Protein AF-A0A934BDS3-F1 (afdb_monomer)

Foldseek 3Di:
DCVVVVVVLLVVLCVVVVLPPLQQQNPLVVQCVVQVDPDPVSSVVSSQVDGWRPDPDTDRDDPVSVVVSVVVSVVSSCVVPVD

Radius of gyration: 14.25 Å; Cα contacts (8 Å, |Δi|>4): 69; chains: 1; bounding box: 33×33×34 Å

Mean predicted aligned error: 4.18 Å

pLDDT: mean 92.11, std 10.65, range [45.19, 98.38]

Structure (mmCIF, N/CA/C/O backbone):
data_AF-A0A934BDS3-F1
#
_entry.id   AF-A0A934BDS3-F1
#
loop_
_atom_site.group_PDB
_atom_site.id
_atom_site.type_symbol
_atom_site.label_atom_id
_atom_site.label_alt_id
_atom_site.label_comp_id
_atom_site.label_asym_id
_atom_site.label_entity_id
_atom_site.label_seq_id
_atom_site.pdbx_PDB_ins_code
_atom_site.Cartn_x
_atom_site.Cartn_y
_atom_site.Cartn_z
_atom_site.occupancy
_atom_site.B_iso_or_equiv
_atom_site.auth_seq_id
_atom_site.auth_comp_id
_atom_site.auth_asym_id
_atom_site.auth_atom_id
_atom_site.pdbx_PDB_model_num
ATOM 1 N N . MET A 1 1 ? 5.274 16.598 -21.482 1.00 45.19 1 MET A N 1
ATOM 2 C CA . MET A 1 1 ? 4.278 15.976 -20.576 1.00 45.19 1 MET A CA 1
ATOM 3 C C . MET A 1 1 ? 4.896 14.705 -19.996 1.00 45.19 1 MET A C 1
ATOM 5 O O . MET A 1 1 ? 4.751 13.633 -20.562 1.00 45.19 1 MET A O 1
ATOM 9 N N . GLU A 1 2 ? 5.668 14.843 -18.920 1.00 60.00 2 GLU A N 1
ATOM 10 C CA . GLU A 1 2 ? 6.460 13.754 -18.309 1.00 60.00 2 GLU A CA 1
ATOM 11 C C . GLU A 1 2 ? 5.644 12.903 -17.315 1.00 60.00 2 GLU A C 1
ATOM 13 O O . GLU A 1 2 ? 5.889 11.710 -17.149 1.00 60.00 2 GLU A O 1
ATOM 18 N N . PHE A 1 3 ? 4.624 13.501 -16.686 1.00 54.09 3 PHE A N 1
ATOM 19 C CA . PHE A 1 3 ? 3.844 12.878 -15.610 1.00 54.09 3 PHE A CA 1
ATOM 20 C C . PHE A 1 3 ? 3.123 11.594 -16.055 1.00 54.09 3 PHE A C 1
ATOM 22 O O . PHE A 1 3 ? 3.211 10.560 -15.397 1.00 54.09 3 PHE A O 1
ATOM 29 N N . GLY A 1 4 ? 2.498 11.624 -17.235 1.00 72.19 4 GLY A N 1
ATOM 30 C CA . GLY A 1 4 ? 1.764 10.477 -17.769 1.00 72.19 4 GLY A CA 1
ATOM 31 C C . GLY A 1 4 ? 2.645 9.285 -18.156 1.00 72.19 4 GLY A C 1
ATOM 32 O O . GLY A 1 4 ? 2.128 8.180 -18.258 1.00 72.19 4 GLY A O 1
ATOM 33 N N . LYS A 1 5 ? 3.957 9.468 -18.371 1.00 81.19 5 LYS A N 1
ATOM 34 C CA . LYS A 1 5 ? 4.875 8.345 -18.630 1.00 81.19 5 LYS A CA 1
ATOM 35 C C . LYS A 1 5 ? 5.245 7.629 -17.331 1.00 81.19 5 LYS A C 1
ATOM 37 O O . LYS A 1 5 ? 5.119 6.412 -17.264 1.00 81.19 5 LYS A O 1
ATOM 42 N N . LYS A 1 6 ? 5.618 8.380 -16.288 1.00 84.56 6 LYS A N 1
ATOM 43 C CA . LYS A 1 6 ? 6.028 7.820 -14.988 1.00 84.56 6 LYS A CA 1
ATOM 44 C C . LYS A 1 6 ? 4.895 7.057 -14.303 1.00 84.56 6 LYS A C 1
ATOM 46 O O . LYS A 1 6 ? 5.100 5.932 -13.860 1.00 84.56 6 LYS A O 1
ATOM 51 N N . GLU A 1 7 ? 3.687 7.623 -14.289 1.00 88.88 7 GLU A N 1
ATOM 52 C CA . GLU A 1 7 ? 2.509 6.943 -13.737 1.00 88.88 7 GLU A CA 1
ATOM 53 C C . GLU A 1 7 ? 2.185 5.653 -14.507 1.00 88.88 7 GLU A C 1
ATOM 55 O O . GLU A 1 7 ? 1.901 4.623 -13.900 1.00 88.88 7 GLU A O 1
ATOM 60 N N . LYS A 1 8 ? 2.288 5.671 -15.844 1.00 88.62 8 LYS A N 1
ATOM 61 C CA . LYS A 1 8 ? 2.079 4.472 -16.669 1.00 88.62 8 LYS A CA 1
ATOM 62 C C . LYS A 1 8 ? 3.085 3.373 -16.354 1.00 88.62 8 LYS A C 1
ATOM 64 O O . LYS A 1 8 ? 2.669 2.230 -16.200 1.00 88.62 8 LYS A O 1
ATOM 69 N N . VAL A 1 9 ? 4.372 3.703 -16.235 1.00 89.56 9 VAL A N 1
ATOM 70 C CA . VAL A 1 9 ? 5.424 2.730 -15.895 1.00 89.56 9 VAL A CA 1
ATOM 71 C C . VAL A 1 9 ? 5.193 2.149 -14.500 1.00 89.56 9 VAL A C 1
ATOM 73 O O . VAL A 1 9 ? 5.212 0.931 -14.335 1.00 89.56 9 VAL A O 1
ATOM 76 N N . LEU A 1 10 ? 4.875 2.998 -13.518 1.00 90.62 10 LEU A N 1
ATOM 77 C CA . LEU A 1 10 ? 4.559 2.574 -12.154 1.00 90.62 10 LEU A CA 1
ATOM 78 C C . LEU A 1 10 ? 3.353 1.624 -12.122 1.00 90.62 10 LEU A C 1
ATOM 80 O O . LEU A 1 10 ? 3.421 0.531 -11.560 1.00 90.62 10 LEU A O 1
ATOM 84 N N . ASN A 1 11 ? 2.253 2.024 -12.764 1.00 91.31 11 ASN A N 1
ATOM 85 C CA . ASN A 1 11 ? 1.028 1.234 -12.828 1.00 91.31 11 ASN A CA 1
ATOM 86 C C . ASN A 1 11 ? 1.244 -0.086 -13.566 1.00 91.31 11 ASN A C 1
ATOM 88 O O . ASN A 1 11 ? 0.721 -1.113 -13.133 1.00 91.31 11 ASN A O 1
ATOM 92 N N . TYR A 1 12 ? 2.014 -0.069 -14.654 1.00 91.62 12 TYR A N 1
ATOM 93 C CA . TYR A 1 12 ? 2.376 -1.264 -15.403 1.00 91.62 12 TYR A CA 1
ATOM 94 C C . TYR A 1 12 ? 3.198 -2.230 -14.544 1.00 91.62 12 TYR A C 1
ATOM 96 O O . TYR A 1 12 ? 2.817 -3.390 -14.411 1.00 91.62 12 TYR A O 1
ATOM 104 N N . ALA A 1 13 ? 4.269 -1.765 -13.895 1.00 92.69 13 ALA A N 1
ATOM 105 C CA . ALA A 1 13 ? 5.113 -2.606 -13.049 1.00 92.69 13 ALA A CA 1
ATOM 106 C C . ALA A 1 13 ? 4.326 -3.198 -11.862 1.00 92.69 13 ALA A C 1
ATOM 108 O O . ALA A 1 13 ? 4.356 -4.409 -11.632 1.00 92.69 13 ALA A O 1
ATOM 109 N N . CYS A 1 14 ? 3.534 -2.387 -11.156 1.00 93.19 14 CYS A N 1
ATOM 110 C CA . CYS A 1 14 ? 2.675 -2.860 -10.066 1.00 93.19 14 CYS A CA 1
ATOM 111 C C . CYS A 1 14 ? 1.704 -3.964 -10.509 1.00 93.19 14 CYS A C 1
ATOM 113 O O . CYS A 1 14 ? 1.513 -4.946 -9.783 1.00 93.19 14 CYS A O 1
ATOM 115 N N . GLN A 1 15 ? 1.093 -3.810 -11.688 1.00 92.69 15 GLN A N 1
ATOM 116 C CA . GLN A 1 15 ? 0.148 -4.782 -12.235 1.00 92.69 15 GLN A CA 1
ATOM 117 C C . GLN A 1 15 ? 0.849 -6.056 -12.699 1.00 92.69 15 GLN A C 1
ATOM 119 O O . GLN A 1 15 ? 0.450 -7.138 -12.276 1.00 92.69 15 GLN A O 1
ATOM 124 N N . THR A 1 16 ? 1.913 -5.936 -13.492 1.00 93.81 16 THR A N 1
ATOM 125 C CA . THR A 1 16 ? 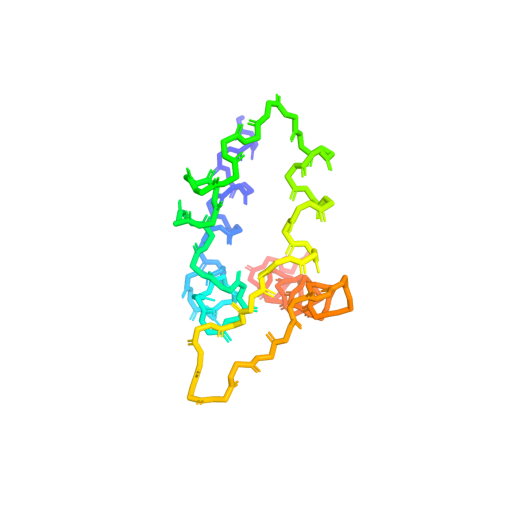2.681 -7.063 -14.041 1.00 93.81 16 THR A CA 1
ATOM 126 C C . THR A 1 16 ? 3.280 -7.934 -12.938 1.00 93.81 16 THR A C 1
ATOM 128 O O . THR A 1 16 ? 3.175 -9.158 -12.980 1.00 93.81 16 THR A O 1
ATOM 131 N N . TYR A 1 17 ? 3.855 -7.314 -11.905 1.00 94.00 17 TYR A N 1
ATOM 132 C CA . TYR A 1 17 ? 4.529 -8.025 -10.813 1.00 94.00 17 TYR A CA 1
ATOM 133 C C . TYR A 1 17 ? 3.654 -8.223 -9.573 1.00 94.00 17 TYR A C 1
ATOM 135 O O . TYR A 1 17 ? 4.111 -8.766 -8.565 1.00 94.00 17 TYR A O 1
ATOM 143 N N . HIS A 1 18 ? 2.378 -7.832 -9.640 1.00 94.75 18 HIS A N 1
ATOM 144 C CA . HIS A 1 18 ? 1.391 -8.056 -8.585 1.00 94.75 18 HIS A CA 1
ATOM 145 C C . HIS A 1 18 ? 1.776 -7.475 -7.210 1.00 94.75 18 HIS A C 1
ATOM 147 O O . HIS A 1 18 ? 1.397 -8.033 -6.174 1.00 94.75 18 HIS A O 1
ATOM 153 N N . LEU A 1 19 ? 2.511 -6.362 -7.192 1.00 95.00 19 LEU A N 1
ATOM 154 C CA . LEU A 1 19 ? 3.098 -5.794 -5.972 1.00 95.00 19 LEU A CA 1
ATOM 155 C C . LEU A 1 19 ? 2.083 -5.020 -5.114 1.00 95.00 19 LEU A C 1
ATOM 157 O O . LEU A 1 19 ? 2.258 -4.929 -3.906 1.00 95.00 19 LEU A O 1
ATOM 161 N N . SER A 1 20 ? 0.978 -4.557 -5.704 1.00 94.75 20 SER A N 1
ATOM 162 C CA . SER A 1 20 ? -0.108 -3.840 -5.013 1.00 94.75 20 SER A CA 1
ATOM 163 C C . SER A 1 20 ? -1.364 -4.690 -4.766 1.00 94.75 20 SER A C 1
ATOM 165 O O . SER A 1 20 ? -2.440 -4.163 -4.488 1.00 94.75 20 SER A O 1
ATOM 167 N N . ARG A 1 21 ? -1.279 -6.022 -4.899 1.00 95.88 21 ARG A N 1
ATOM 168 C CA . ARG A 1 21 ? -2.442 -6.905 -4.687 1.00 95.88 21 ARG A CA 1
ATOM 169 C C . ARG A 1 21 ? -2.875 -6.919 -3.210 1.00 95.88 21 ARG A C 1
ATOM 171 O O . ARG A 1 21 ? -2.016 -6.804 -2.339 1.00 95.88 21 ARG A O 1
ATOM 178 N N . PRO A 1 22 ? -4.150 -7.222 -2.902 1.00 96.88 22 PRO A N 1
ATOM 179 C CA . PRO A 1 22 ? -4.624 -7.322 -1.517 1.00 96.88 22 PRO A CA 1
ATOM 180 C C . PRO A 1 22 ? -3.839 -8.298 -0.629 1.00 96.88 22 PRO A C 1
ATOM 182 O O . PRO A 1 22 ? -3.577 -8.023 0.538 1.00 96.88 22 PRO A O 1
ATOM 185 N N . LYS A 1 23 ? -3.325 -9.389 -1.202 1.00 96.44 23 LYS A N 1
ATOM 186 C CA . LYS A 1 23 ? -2.405 -10.312 -0.513 1.00 96.44 23 LYS A CA 1
ATOM 187 C C . LYS A 1 23 ? -1.066 -9.691 -0.067 1.00 96.44 23 LYS A C 1
ATOM 189 O O . LYS A 1 23 ? -0.295 -10.355 0.616 1.00 96.44 23 LYS A O 1
ATOM 194 N N . LYS A 1 24 ? -0.745 -8.475 -0.523 1.00 96.19 24 LYS A N 1
ATOM 195 C CA . LYS A 1 24 ? 0.474 -7.714 -0.205 1.00 96.19 24 LYS A CA 1
ATOM 196 C C . LYS A 1 24 ? 0.184 -6.474 0.636 1.00 96.19 24 LYS A C 1
ATOM 198 O O . LYS A 1 24 ? 0.915 -6.223 1.581 1.00 96.19 24 LYS A O 1
ATOM 203 N N . VAL A 1 25 ? -0.875 -5.737 0.304 1.00 96.94 25 VAL A N 1
ATOM 204 C CA . VAL A 1 25 ? -1.194 -4.425 0.904 1.00 96.94 25 VAL A CA 1
ATOM 205 C C . VAL A 1 25 ? -2.588 -4.370 1.548 1.00 96.94 25 VAL A C 1
ATOM 207 O O . VAL A 1 25 ? -3.114 -3.309 1.850 1.00 96.94 25 VAL A O 1
ATOM 210 N N . GLY A 1 26 ? -3.248 -5.512 1.721 1.00 97.00 26 GLY A N 1
ATOM 211 C CA . GLY A 1 26 ? -4.644 -5.551 2.152 1.00 97.00 26 GLY A CA 1
ATOM 212 C C . GLY A 1 26 ? -5.610 -4.979 1.110 1.00 97.00 26 GLY A C 1
ATOM 213 O O . GLY A 1 26 ? -5.231 -4.467 0.052 1.00 97.00 26 GLY A O 1
ATOM 214 N N . ALA A 1 27 ? -6.905 -5.083 1.387 1.00 97.19 27 ALA A N 1
ATOM 215 C CA . ALA A 1 27 ? -7.947 -4.549 0.516 1.00 97.19 27 ALA A CA 1
ATOM 216 C C . ALA A 1 27 ? -8.058 -3.017 0.664 1.00 97.19 27 ALA A C 1
ATOM 218 O O . ALA A 1 27 ? -9.037 -2.514 1.209 1.00 97.19 27 ALA A O 1
ATOM 219 N N . VAL A 1 28 ? -7.056 -2.269 0.179 1.00 96.38 28 VAL A N 1
ATOM 220 C CA . VAL A 1 28 ? -6.899 -0.811 0.384 1.00 96.38 28 VAL A CA 1
ATOM 221 C C . VAL A 1 28 ? -8.181 -0.022 0.105 1.00 96.38 28 VAL A C 1
ATOM 223 O O . VAL A 1 28 ? -8.557 0.824 0.905 1.00 96.38 28 VAL A O 1
ATOM 226 N N . MET A 1 29 ? -8.905 -0.325 -0.978 1.00 95.62 29 MET A N 1
ATOM 227 C CA . MET A 1 29 ? -10.173 0.353 -1.290 1.00 95.62 29 MET A CA 1
ATOM 228 C C . MET A 1 29 ? -11.240 0.165 -0.204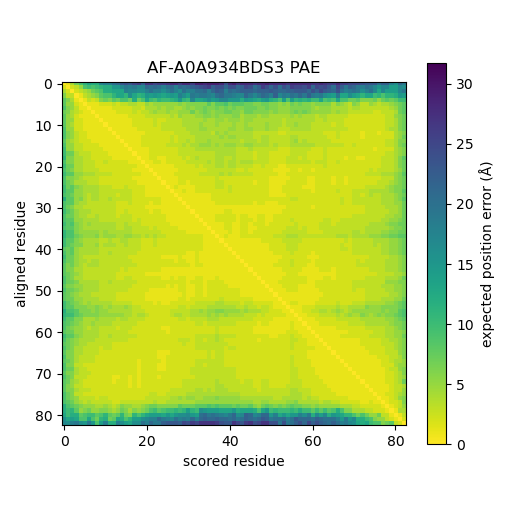 1.00 95.62 29 MET A C 1
ATOM 230 O O . MET A 1 29 ? -11.975 1.102 0.101 1.00 95.62 29 MET A O 1
ATOM 234 N N . THR A 1 30 ? -11.342 -1.032 0.373 1.00 97.62 30 THR A N 1
ATOM 235 C CA . THR A 1 30 ? -12.264 -1.320 1.479 1.00 97.62 30 THR A CA 1
ATOM 236 C C . THR A 1 30 ? -11.797 -0.625 2.752 1.00 97.62 30 THR A C 1
ATOM 238 O O . THR A 1 30 ? -12.579 0.071 3.386 1.00 97.62 30 THR A O 1
ATOM 241 N N . LEU A 1 31 ? -10.501 -0.707 3.054 1.00 97.81 31 LEU A N 1
ATOM 242 C CA . LEU A 1 31 ? -9.894 -0.085 4.230 1.00 97.81 31 LEU A CA 1
ATOM 243 C C . LEU A 1 31 ? -10.041 1.449 4.232 1.00 97.81 31 LEU A C 1
ATOM 245 O O . LEU A 1 31 ? -10.367 2.039 5.256 1.00 97.81 31 LEU A O 1
ATOM 249 N N . ILE A 1 32 ? -9.870 2.113 3.082 1.00 97.81 32 ILE A N 1
ATOM 250 C CA . ILE A 1 32 ? -10.108 3.562 2.950 1.00 97.81 32 ILE A CA 1
ATOM 251 C C . ILE A 1 32 ? -11.582 3.889 3.207 1.00 97.81 32 ILE A C 1
ATOM 253 O O . ILE A 1 32 ? -11.885 4.882 3.865 1.00 97.81 32 ILE A O 1
ATOM 257 N N . ARG A 1 33 ? -12.508 3.057 2.711 1.00 97.94 33 ARG A N 1
ATOM 258 C CA . ARG A 1 33 ? -13.947 3.248 2.947 1.00 97.94 33 ARG A CA 1
ATOM 259 C C . ARG A 1 33 ? -14.330 3.050 4.411 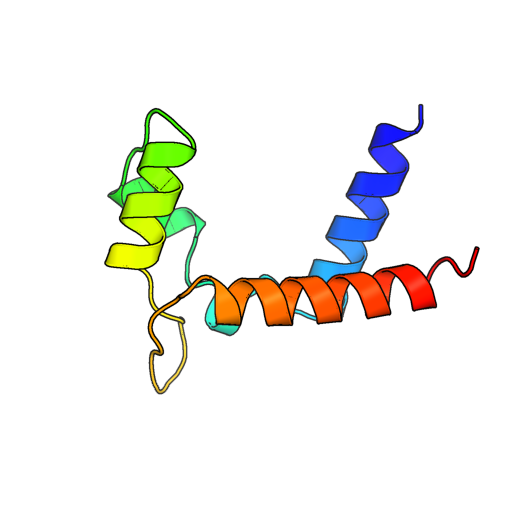1.00 97.94 33 ARG A C 1
ATOM 261 O O . ARG A 1 33 ? -15.241 3.731 4.863 1.00 97.94 33 ARG A O 1
ATOM 268 N N . GLU A 1 34 ? -13.657 2.158 5.127 1.00 97.69 34 GLU A N 1
ATOM 269 C CA . GLU A 1 34 ? -13.843 1.964 6.569 1.00 97.69 34 GLU A CA 1
ATOM 270 C C . GLU A 1 34 ? -13.275 3.135 7.377 1.00 97.69 34 GLU A C 1
ATOM 272 O O . GLU A 1 34 ? -13.911 3.605 8.316 1.00 97.69 34 GLU A O 1
ATOM 277 N N . CYS A 1 35 ? -12.098 3.633 6.993 1.00 97.75 35 CYS A N 1
ATOM 278 C CA . CYS A 1 35 ? -11.428 4.728 7.686 1.00 97.75 35 CYS A CA 1
ATOM 279 C C . CYS A 1 35 ? -12.068 6.103 7.415 1.00 97.75 35 CYS A C 1
ATOM 281 O O . CYS A 1 35 ? -12.048 6.951 8.301 1.00 97.75 35 CYS A O 1
ATOM 283 N N . GLN A 1 36 ? -12.596 6.346 6.206 1.00 98.00 36 GLN A N 1
ATOM 284 C CA . GLN A 1 36 ? -13.034 7.674 5.731 1.00 98.00 36 GLN A CA 1
ATOM 285 C C . GLN A 1 36 ? -12.026 8.803 6.065 1.00 98.00 36 GLN A C 1
ATOM 287 O O . GLN A 1 36 ? -12.420 9.831 6.625 1.00 98.00 36 GLN A O 1
ATOM 292 N N . PRO A 1 37 ? -10.722 8.628 5.762 1.00 97.88 37 PRO A N 1
ATOM 293 C CA . PRO A 1 37 ? -9.692 9.557 6.208 1.00 97.88 37 PRO A CA 1
ATOM 294 C C . PRO A 1 37 ? -9.846 10.914 5.518 1.00 97.88 37 PRO A C 1
ATOM 296 O O . PRO A 1 37 ? -10.116 10.995 4.318 1.00 97.88 37 PRO A O 1
ATOM 299 N N . LYS A 1 38 ? -9.609 11.996 6.260 1.00 97.81 38 LYS A N 1
ATOM 300 C CA . LYS A 1 38 ? -9.601 13.369 5.732 1.00 97.81 38 LYS A CA 1
ATOM 301 C C . LYS A 1 38 ? -8.213 13.816 5.294 1.00 97.81 38 LYS A C 1
ATOM 303 O O . LYS A 1 38 ? -8.085 14.786 4.551 1.00 97.81 38 LYS A O 1
ATOM 308 N N . THR A 1 39 ? -7.174 13.133 5.769 1.00 98.19 39 THR A N 1
ATOM 309 C CA . THR A 1 39 ? -5.773 13.440 5.464 1.00 98.19 39 THR A CA 1
ATOM 310 C C . THR A 1 39 ? -4.974 12.168 5.208 1.00 98.19 39 THR A C 1
ATOM 312 O O . THR A 1 39 ? -5.350 11.080 5.650 1.00 98.19 39 THR A O 1
ATOM 315 N N . ILE A 1 40 ? -3.840 12.306 4.517 1.00 96.94 40 ILE A N 1
ATOM 316 C CA . ILE A 1 40 ? -2.926 11.182 4.300 1.00 96.94 40 ILE A CA 1
ATOM 317 C C . ILE A 1 40 ? -2.332 10.679 5.621 1.00 96.94 40 ILE A C 1
ATOM 319 O O . ILE A 1 40 ? -2.211 9.477 5.807 1.00 96.94 40 ILE A O 1
ATOM 323 N N . GLN A 1 41 ? -2.049 11.572 6.570 1.00 97.94 41 GLN A N 1
ATOM 324 C CA . GLN A 1 41 ? -1.485 11.217 7.872 1.00 97.94 41 GLN A CA 1
ATOM 325 C C . GLN A 1 41 ? -2.467 10.387 8.707 1.00 97.94 41 GLN A C 1
ATOM 327 O O . GLN A 1 41 ? -2.077 9.408 9.340 1.00 97.94 41 GLN A O 1
ATOM 332 N N . GLU A 1 42 ? -3.751 10.760 8.688 1.00 98.19 42 GLU A N 1
ATOM 333 C CA . GLU A 1 42 ? -4.819 9.983 9.324 1.00 98.19 42 GLU A CA 1
ATOM 334 C C . GLU A 1 42 ? -4.921 8.590 8.698 1.00 98.19 42 GLU A C 1
ATOM 336 O O . GLU A 1 42 ? -4.963 7.588 9.415 1.00 98.19 42 GLU A O 1
ATOM 341 N N . TRP A 1 43 ? -4.890 8.527 7.364 1.00 98.06 43 TRP A N 1
ATOM 342 C CA . TRP A 1 43 ? -4.885 7.264 6.638 1.00 98.06 43 TRP A CA 1
ATOM 343 C C . TRP A 1 43 ? -3.688 6.389 7.017 1.00 98.06 43 T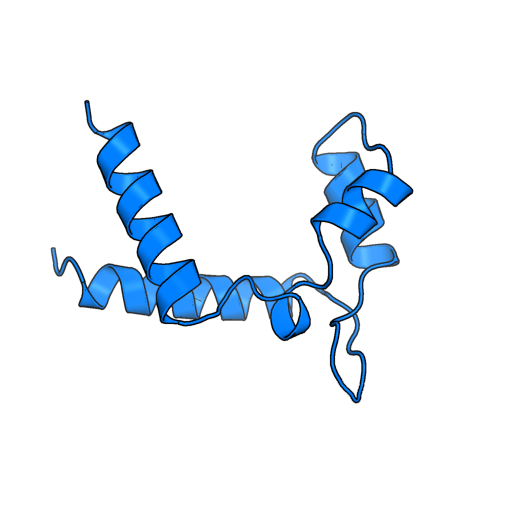RP A C 1
ATOM 345 O O . TRP A 1 43 ? -3.884 5.228 7.351 1.00 98.06 43 TRP A O 1
ATOM 355 N N . GLU A 1 44 ? -2.465 6.921 7.014 1.00 97.50 44 GLU A N 1
ATOM 356 C CA . GLU A 1 44 ? -1.251 6.164 7.338 1.00 97.50 44 GLU A CA 1
ATOM 357 C C . GLU A 1 44 ? -1.309 5.580 8.752 1.00 97.50 44 GLU A C 1
ATOM 359 O O . GLU A 1 44 ? -1.099 4.379 8.944 1.00 97.50 44 GLU A O 1
ATOM 364 N N . GLN A 1 45 ? -1.653 6.405 9.745 1.00 97.62 45 GLN A N 1
ATOM 365 C CA . GLN A 1 45 ? -1.771 5.963 11.135 1.00 97.62 45 GLN A CA 1
ATOM 366 C C . GLN A 1 45 ? -2.838 4.877 11.293 1.00 97.62 45 GLN A C 1
ATOM 368 O O . GLN A 1 45 ? -2.604 3.862 11.956 1.00 97.62 45 GLN A O 1
ATOM 373 N N . TRP A 1 46 ? -4.007 5.064 10.676 1.00 98.25 46 TRP A N 1
ATOM 374 C CA . TRP A 1 46 ? -5.090 4.090 10.740 1.00 98.25 46 TRP A CA 1
ATOM 375 C C . TRP A 1 46 ? -4.738 2.799 9.994 1.00 98.25 46 TRP A C 1
ATOM 377 O O . TRP A 1 46 ? -4.969 1.705 10.511 1.00 98.25 46 T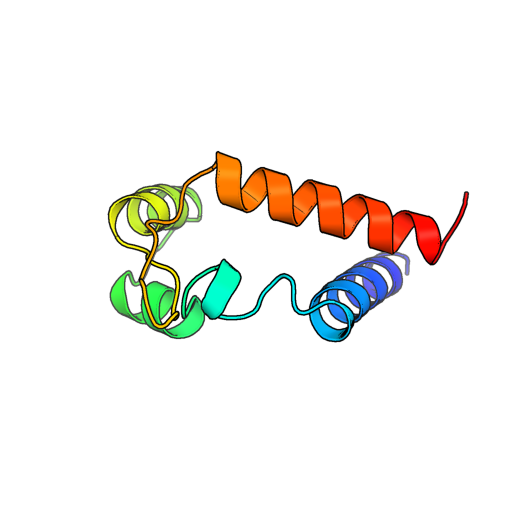RP A O 1
ATOM 387 N N . TYR A 1 47 ? -4.137 2.904 8.813 1.00 98.38 47 TYR A N 1
ATOM 388 C CA . TYR A 1 47 ? -3.764 1.774 7.973 1.00 98.38 47 TYR A CA 1
ATOM 389 C C . TYR A 1 47 ? -2.755 0.869 8.680 1.00 98.38 47 TYR A C 1
ATOM 391 O O . TYR A 1 47 ? -3.023 -0.317 8.840 1.00 98.38 47 TYR A O 1
ATOM 399 N N . PHE A 1 48 ? -1.658 1.400 9.227 1.00 97.81 48 PHE A N 1
ATOM 400 C CA . PHE A 1 48 ? -0.701 0.566 9.972 1.00 97.81 48 PHE A CA 1
ATOM 401 C C . PHE A 1 48 ? -1.267 0.020 11.288 1.00 97.81 48 PHE A C 1
ATOM 403 O O . PHE A 1 48 ? -0.818 -1.012 11.795 1.00 97.81 48 PHE A O 1
ATOM 410 N N . LYS A 1 49 ? -2.278 0.680 11.862 1.00 97.81 49 LYS A N 1
ATOM 411 C CA . LYS A 1 49 ? -2.960 0.175 13.054 1.00 97.81 49 LYS A CA 1
ATOM 412 C C . LYS A 1 49 ? -3.863 -1.022 12.738 1.00 97.81 49 LYS A C 1
ATOM 414 O O . LYS A 1 49 ? -3.855 -1.970 13.530 1.00 97.81 49 LYS A O 1
ATOM 419 N N . ASN A 1 50 ? -4.591 -0.988 11.619 1.00 97.81 50 ASN A N 1
ATOM 420 C CA . ASN A 1 50 ? -5.730 -1.876 11.353 1.00 97.81 50 ASN A CA 1
ATOM 421 C C . ASN A 1 50 ? -5.554 -2.831 10.159 1.00 97.81 50 ASN A C 1
ATOM 423 O O . ASN A 1 50 ? -6.244 -3.844 10.104 1.00 97.81 50 ASN A O 1
ATOM 427 N N . ALA A 1 51 ? -4.674 -2.537 9.202 1.00 98.00 51 ALA A N 1
ATOM 428 C CA . ALA A 1 51 ? -4.593 -3.290 7.957 1.00 98.00 51 ALA A CA 1
ATOM 429 C C . ALA A 1 51 ? -3.848 -4.620 8.107 1.00 98.00 51 ALA A C 1
ATOM 431 O O . ALA A 1 51 ? -2.780 -4.711 8.721 1.00 98.00 51 ALA A O 1
ATOM 432 N N . TYR A 1 52 ? -4.393 -5.638 7.447 1.00 98.19 52 TYR A N 1
ATOM 433 C CA . TYR A 1 52 ? -3.792 -6.957 7.289 1.00 98.19 52 TYR A CA 1
ATOM 434 C C . TYR A 1 52 ? -3.801 -7.357 5.815 1.00 98.19 52 TYR A C 1
ATOM 436 O O . TYR A 1 52 ? -4.640 -6.896 5.036 1.00 98.19 52 TYR A O 1
ATOM 444 N N . THR A 1 53 ? -2.869 -8.225 5.429 1.00 97.56 53 THR A N 1
ATOM 445 C CA . THR A 1 53 ? -2.883 -8.845 4.103 1.00 97.56 53 THR A CA 1
ATOM 446 C C . THR A 1 53 ? -4.126 -9.712 3.922 1.00 97.56 53 THR A C 1
ATOM 448 O O . THR A 1 53 ? -4.539 -10.444 4.819 1.00 97.56 53 THR A O 1
ATOM 451 N N . ASP A 1 54 ? -4.690 -9.674 2.717 1.00 96.31 54 ASP A N 1
ATOM 452 C CA . ASP A 1 54 ? -5.780 -10.562 2.308 1.00 96.31 54 ASP A CA 1
ATOM 453 C C . ASP A 1 54 ? -5.189 -11.882 1.783 1.00 96.31 54 ASP A C 1
ATOM 455 O O . ASP A 1 54 ? -5.075 -12.131 0.578 1.00 96.31 54 ASP A O 1
ATOM 459 N N . ALA A 1 55 ? -4.648 -12.673 2.708 1.00 94.31 55 ALA A N 1
ATOM 460 C CA . ALA A 1 55 ? -4.020 -13.964 2.453 1.00 94.31 55 ALA A CA 1
ATOM 461 C C . ALA A 1 55 ? -4.589 -15.027 3.403 1.00 94.31 55 ALA A C 1
ATOM 463 O O . ALA A 1 55 ? -5.196 -14.704 4.419 1.00 94.31 55 ALA A O 1
ATOM 464 N N . LYS A 1 56 ? -4.346 -16.315 3.103 1.00 95.12 56 LYS A N 1
ATOM 465 C CA . LYS A 1 56 ? -4.793 -17.436 3.959 1.00 95.12 56 LYS A CA 1
ATOM 466 C C . LYS A 1 56 ? -4.351 -17.281 5.418 1.00 95.12 56 LYS A C 1
ATOM 468 O O . LYS A 1 56 ? -5.094 -17.642 6.321 1.00 95.12 56 LYS A O 1
ATOM 473 N N . THR A 1 57 ? -3.153 -16.736 5.611 1.00 96.06 57 THR A N 1
ATOM 474 C CA . THR A 1 57 ? -2.631 -16.321 6.911 1.00 96.06 57 THR A CA 1
ATOM 475 C C . THR A 1 57 ? -2.425 -14.809 6.854 1.00 96.06 57 THR A C 1
ATOM 477 O O . THR A 1 57 ? -1.455 -14.370 6.229 1.00 96.06 57 THR A O 1
ATOM 480 N N . PRO A 1 58 ? -3.341 -14.010 7.427 1.00 96.75 58 PRO A N 1
ATOM 481 C CA . PRO A 1 58 ? -3.216 -12.561 7.430 1.00 96.75 58 PRO A CA 1
ATOM 482 C C . PRO A 1 58 ? -1.989 -12.114 8.225 1.00 96.75 58 PRO A C 1
ATOM 484 O O . PRO A 1 58 ? -1.795 -12.510 9.374 1.00 96.75 58 PRO A O 1
ATOM 487 N N . THR A 1 59 ? -1.185 -11.247 7.623 1.00 97.12 59 THR A N 1
ATOM 488 C CA . THR A 1 59 ? -0.043 -10.597 8.271 1.00 97.12 59 THR A CA 1
ATOM 489 C C . THR A 1 59 ? -0.353 -9.120 8.413 1.00 97.12 59 THR A C 1
ATOM 491 O O . THR A 1 59 ? -0.869 -8.502 7.481 1.00 97.12 59 THR A O 1
ATOM 494 N N . LYS A 1 60 ? -0.046 -8.547 9.578 1.00 97.81 60 LYS A N 1
ATOM 495 C CA . LYS A 1 60 ? -0.233 -7.116 9.813 1.00 97.81 60 LYS A CA 1
ATOM 496 C C . LYS A 1 60 ? 0.640 -6.310 8.856 1.00 97.81 60 LYS A C 1
ATOM 498 O O . LYS A 1 60 ? 1.823 -6.615 8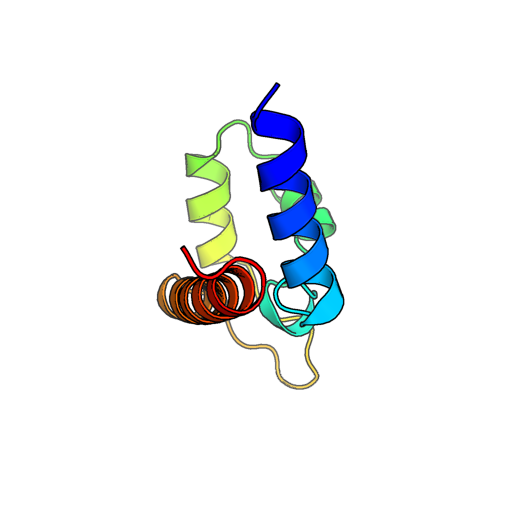.706 1.00 97.81 60 LYS A O 1
ATOM 503 N N . ILE A 1 61 ? 0.069 -5.281 8.238 1.00 97.62 61 ILE A N 1
ATOM 504 C CA . ILE A 1 61 ? 0.849 -4.364 7.412 1.00 97.62 61 ILE A CA 1
ATOM 505 C C . ILE A 1 61 ? 1.680 -3.448 8.313 1.00 97.62 61 ILE A C 1
ATOM 507 O O . ILE A 1 61 ? 1.177 -2.877 9.280 1.00 97.62 61 ILE A O 1
ATOM 511 N N . ASN A 1 62 ? 2.953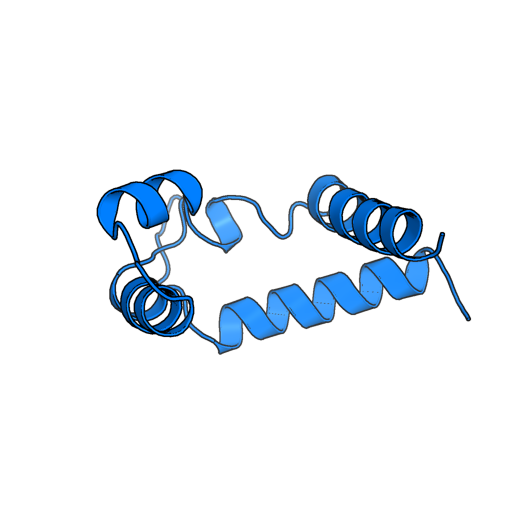 -3.286 7.967 1.00 96.31 62 ASN A N 1
ATOM 512 C CA . ASN A 1 62 ? 3.886 -2.368 8.615 1.00 96.31 62 ASN A CA 1
ATOM 513 C C . ASN A 1 62 ? 4.754 -1.646 7.573 1.00 96.31 62 ASN A C 1
ATOM 515 O O . ASN A 1 62 ? 4.711 -1.958 6.377 1.00 96.31 62 ASN A O 1
ATOM 519 N N . ILE A 1 63 ? 5.523 -0.656 8.021 1.00 96.06 63 ILE A N 1
ATOM 520 C CA . ILE A 1 63 ? 6.339 0.173 7.131 1.00 96.06 63 ILE A CA 1
ATOM 521 C C . ILE A 1 63 ? 7.426 -0.646 6.425 1.00 96.06 63 ILE A C 1
ATOM 523 O O . ILE A 1 63 ? 7.736 -0.388 5.266 1.00 96.06 63 ILE A O 1
ATOM 527 N N . GLU A 1 64 ? 7.957 -1.671 7.085 1.00 96.75 64 GLU A N 1
ATOM 528 C CA . GLU A 1 64 ? 8.985 -2.565 6.561 1.00 96.75 64 GLU A CA 1
ATOM 529 C C . GLU A 1 64 ? 8.453 -3.388 5.383 1.00 96.75 64 GLU A C 1
ATOM 531 O O . GLU A 1 64 ? 9.088 -3.448 4.334 1.00 96.75 64 GLU A O 1
ATOM 536 N N . SER A 1 65 ? 7.245 -3.943 5.512 1.00 94.75 65 SER A N 1
ATOM 537 C CA . SER A 1 65 ? 6.582 -4.697 4.445 1.00 94.75 65 SER A CA 1
ATOM 538 C C . SER A 1 65 ? 6.288 -3.830 3.218 1.00 94.75 65 SER A C 1
ATOM 540 O O . SER A 1 65 ? 6.433 -4.290 2.088 1.00 94.75 65 SER A O 1
ATOM 542 N N . LEU A 1 66 ? 5.924 -2.556 3.416 1.00 96.00 66 LEU A N 1
ATOM 543 C CA . LEU A 1 66 ? 5.741 -1.621 2.305 1.00 96.00 66 LEU A CA 1
ATOM 544 C C . LEU A 1 66 ? 7.073 -1.208 1.679 1.00 96.00 66 LEU A C 1
ATOM 546 O O . LEU A 1 66 ? 7.142 -1.065 0.459 1.00 96.00 66 LEU A O 1
ATOM 550 N N . ARG A 1 67 ? 8.123 -1.033 2.489 1.00 97.25 67 ARG A N 1
ATOM 551 C CA . ARG A 1 67 ? 9.465 -0.715 1.995 1.00 97.25 67 ARG A CA 1
ATOM 552 C C . ARG A 1 67 ? 10.000 -1.833 1.105 1.00 97.25 67 ARG A C 1
ATOM 554 O O . ARG A 1 67 ? 10.419 -1.529 -0.003 1.00 97.25 67 ARG A O 1
ATOM 561 N N . GLU A 1 68 ? 9.881 -3.096 1.520 1.00 96.94 68 GLU A N 1
ATOM 562 C CA . GLU A 1 68 ? 10.269 -4.253 0.693 1.00 96.94 68 GLU A CA 1
ATOM 563 C C . GLU A 1 68 ? 9.530 -4.243 -0.657 1.00 96.94 68 GLU A C 1
ATOM 565 O O . GLU A 1 68 ? 10.123 -4.449 -1.715 1.00 96.94 68 GLU A O 1
ATOM 570 N N . LEU A 1 69 ? 8.219 -3.969 -0.654 1.00 96.50 69 LEU A N 1
ATOM 571 C CA . LEU A 1 69 ? 7.443 -3.867 -1.894 1.00 96.50 69 LEU A CA 1
ATOM 572 C C . LEU A 1 69 ? 7.916 -2.705 -2.777 1.00 96.50 69 LEU A C 1
ATOM 574 O O . LEU A 1 69 ? 7.954 -2.856 -3.998 1.00 96.50 69 LEU A O 1
ATOM 578 N N . GLY A 1 70 ? 8.276 -1.574 -2.170 1.00 95.62 70 GLY A N 1
ATOM 579 C CA . GLY A 1 70 ? 8.830 -0.409 -2.855 1.00 95.62 70 GLY A CA 1
ATOM 580 C C . GLY A 1 70 ? 10.199 -0.678 -3.480 1.00 95.62 70 GLY A C 1
ATOM 581 O O . GLY A 1 70 ? 10.408 -0.329 -4.638 1.00 95.62 70 GLY A O 1
ATOM 582 N N . GLU A 1 71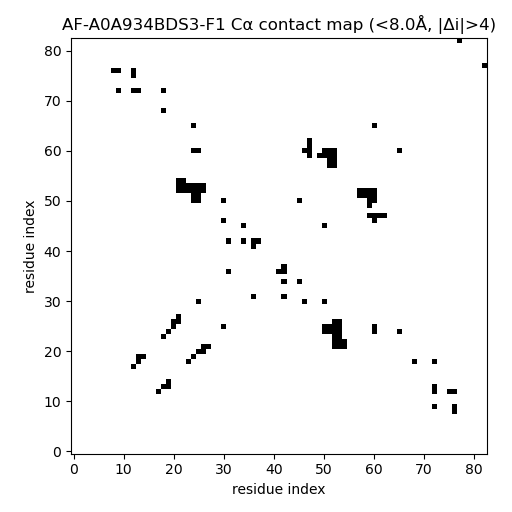 ? 11.098 -1.354 -2.765 1.00 96.75 71 GLU A N 1
ATOM 583 C CA . GLU A 1 71 ? 12.416 -1.772 -3.266 1.00 96.75 71 GLU A CA 1
ATOM 584 C C . GLU A 1 71 ? 12.267 -2.713 -4.4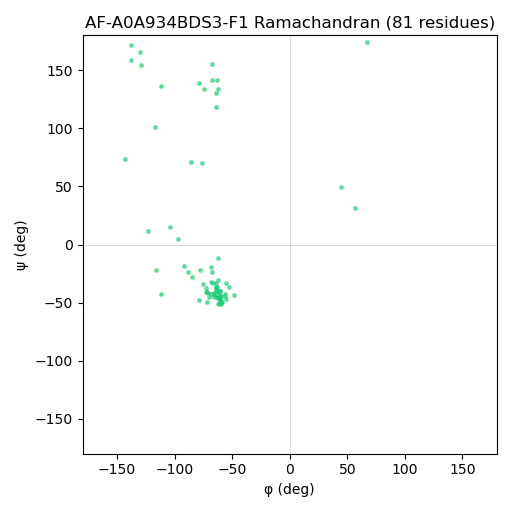65 1.00 96.75 71 GLU A C 1
ATOM 586 O O . GLU A 1 71 ? 12.825 -2.467 -5.533 1.00 96.75 71 GLU A O 1
ATOM 591 N N . ARG A 1 72 ? 11.398 -3.721 -4.346 1.00 95.88 72 ARG A N 1
ATOM 592 C CA . ARG A 1 72 ? 11.085 -4.632 -5.456 1.00 95.88 72 ARG A CA 1
ATOM 593 C C . ARG A 1 72 ? 10.488 -3.901 -6.650 1.00 95.88 72 ARG A C 1
ATOM 595 O O . ARG A 1 72 ? 10.786 -4.239 -7.790 1.00 95.88 72 ARG A O 1
ATOM 602 N N . LEU A 1 73 ? 9.616 -2.925 -6.413 1.00 94.69 73 LEU A N 1
ATOM 603 C CA . LEU A 1 73 ? 9.034 -2.119 -7.481 1.00 94.69 73 LEU A CA 1
ATOM 604 C C . LEU A 1 73 ? 10.102 -1.271 -8.178 1.00 94.69 73 LEU A C 1
ATOM 606 O O . LEU A 1 73 ? 10.104 -1.201 -9.404 1.00 94.69 73 LEU A O 1
ATOM 610 N N . TYR A 1 74 ? 11.018 -0.674 -7.415 1.00 93.62 74 TYR A N 1
ATOM 611 C CA . TYR A 1 74 ? 12.133 0.107 -7.940 1.00 93.62 74 TYR A CA 1
ATOM 612 C C . TYR A 1 74 ? 13.051 -0.735 -8.833 1.00 93.62 74 TYR A C 1
ATOM 614 O O . TYR A 1 74 ? 13.337 -0.324 -9.957 1.00 93.62 74 TYR A O 1
ATOM 622 N N . GLU A 1 75 ? 13.431 -1.937 -8.391 1.00 94.06 75 GLU A N 1
ATOM 623 C CA . GLU A 1 75 ? 14.190 -2.890 -9.213 1.00 94.06 75 GLU A CA 1
ATOM 624 C C . GLU A 1 75 ? 13.463 -3.177 -10.534 1.00 94.06 75 GLU A C 1
ATOM 626 O O . GLU A 1 75 ? 14.051 -3.074 -11.606 1.00 94.06 75 GLU A O 1
ATOM 631 N N . LYS A 1 76 ? 12.151 -3.449 -10.481 1.00 91.81 76 LYS A N 1
ATOM 632 C CA . LYS A 1 76 ? 11.358 -3.750 -11.685 1.00 91.81 76 LYS A CA 1
ATOM 633 C C . LYS A 1 76 ? 11.168 -2.585 -12.631 1.00 91.81 76 LYS A C 1
ATOM 635 O O . LYS A 1 76 ? 11.067 -2.808 -13.830 1.00 91.81 76 LYS A O 1
ATOM 640 N N . ILE A 1 77 ? 11.105 -1.365 -12.123 1.00 90.00 77 ILE A N 1
ATOM 641 C CA . ILE A 1 77 ? 11.068 -0.176 -12.974 1.00 90.00 77 ILE A CA 1
ATOM 642 C C . ILE A 1 77 ? 12.437 0.050 -13.618 1.00 90.00 77 ILE A C 1
ATOM 644 O O . ILE A 1 77 ? 12.493 0.335 -14.809 1.00 90.00 77 ILE A O 1
ATOM 648 N N . THR A 1 78 ? 13.520 -0.142 -12.864 1.00 89.88 78 THR A N 1
ATOM 649 C CA . THR A 1 78 ? 14.896 0.012 -13.361 1.00 89.88 78 THR A CA 1
ATOM 650 C C . THR A 1 78 ? 15.226 -1.019 -14.446 1.00 89.88 78 THR A C 1
ATOM 652 O O . THR A 1 78 ? 15.855 -0.673 -15.438 1.00 89.88 78 THR A O 1
ATOM 655 N N . ASP A 1 79 ? 14.734 -2.257 -14.319 1.00 87.12 79 ASP A N 1
ATOM 656 C CA . ASP A 1 79 ? 14.854 -3.292 -15.360 1.00 87.12 79 ASP A CA 1
ATOM 657 C C . ASP A 1 79 ? 14.144 -2.897 -16.677 1.00 87.12 79 ASP A C 1
ATOM 659 O O . ASP A 1 79 ? 14.538 -3.339 -17.756 1.00 87.12 79 ASP A O 1
ATOM 663 N N . LEU A 1 80 ? 13.064 -2.107 -16.596 1.00 77.81 80 LEU A N 1
ATOM 664 C CA . LEU A 1 80 ? 12.233 -1.710 -17.743 1.00 77.81 80 LEU A CA 1
ATOM 665 C C . LEU A 1 80 ? 12.727 -0.441 -18.447 1.00 77.81 80 LEU A C 1
ATOM 667 O O . LEU A 1 80 ? 12.393 -0.232 -19.613 1.00 77.81 80 LEU A O 1
ATOM 671 N N . ASP A 1 81 ? 13.477 0.397 -17.739 1.00 69.75 81 ASP A N 1
ATOM 672 C CA . ASP A 1 81 ? 14.062 1.638 -18.244 1.00 69.75 81 ASP A CA 1
ATOM 673 C C . ASP A 1 81 ? 15.457 1.816 -17.621 1.00 69.75 81 ASP A C 1
ATOM 675 O O . ASP A 1 81 ? 15.626 2.593 -16.674 1.00 69.75 81 ASP A O 1
ATOM 679 N N . PRO A 1 82 ? 16.450 1.022 -18.070 1.00 63.06 82 PRO A N 1
ATOM 680 C CA . PRO A 1 82 ? 17.824 1.210 -17.641 1.00 63.06 82 PRO A CA 1
ATOM 681 C C . PRO A 1 82 ? 18.295 2.575 -18.149 1.00 63.06 82 PRO A C 1
ATOM 683 O O . PRO A 1 82 ? 18.291 2.826 -19.354 1.00 63.06 82 PRO A O 1
ATOM 686 N N . ALA A 1 83 ? 18.643 3.453 -17.206 1.00 57.59 83 ALA A N 1
ATOM 687 C CA . ALA A 1 83 ? 19.174 4.788 -17.475 1.00 57.59 83 ALA A CA 1
ATOM 688 C C . ALA A 1 83 ? 20.418 4.770 -18.379 1.00 57.59 83 ALA A C 1
ATOM 690 O O . ALA A 1 83 ? 21.221 3.812 -18.273 1.00 57.59 83 ALA A O 1
#

Sequence (83 aa):
MEFGKKEKVLNYACQTYHLSRPKKVGAVMTLIRECQPKTIQEWEQWYFKNAYTDAKTPTKINIESLRELGERLYEKITDLDPA

Secondary structure (DSSP, 8-state):
--HHHHHHHHHHHHHHTTTTSHHHH--HHHHHHHH--SSHHHHHHHHHHH-B-SSSS--B--HHHHHHHHHHHHHHHHHHS--

Solvent-accessible surface area (backbone atoms only — not comparable to full-atom values): 4805 Å² total; per-residue (Å²): 131,67,66,72,54,57,54,50,53,52,55,47,46,35,60,78,67,52,57,70,36,33,60,64,62,12,58,53,74,58,52,47,66,72,62,63,56,91,43,70,67,55,38,52,58,47,41,53,73,70,37,38,20,59,44,101,72,64,45,75,44,47,71,65,63,53,45,54,46,48,52,54,49,50,55,53,49,41,74,73,56,70,128